Protein AF-A0A1B7VFX2-F1 (afdb_monomer)

Mean predicted aligned error: 9.55 Å

Structure (mmCIF, N/CA/C/O backbone):
data_AF-A0A1B7VFX2-F1
#
_entry.id   AF-A0A1B7VFX2-F1
#
loop_
_atom_site.group_PDB
_atom_site.id
_atom_site.type_symbol
_atom_site.label_atom_id
_atom_site.label_alt_id
_atom_site.label_comp_id
_atom_site.label_asym_id
_atom_site.label_entity_id
_atom_site.label_seq_id
_atom_site.pdbx_PDB_ins_code
_atom_site.Cartn_x
_atom_site.Cartn_y
_atom_site.Cartn_z
_atom_site.occupancy
_atom_site.B_iso_or_equiv
_atom_site.auth_seq_id
_at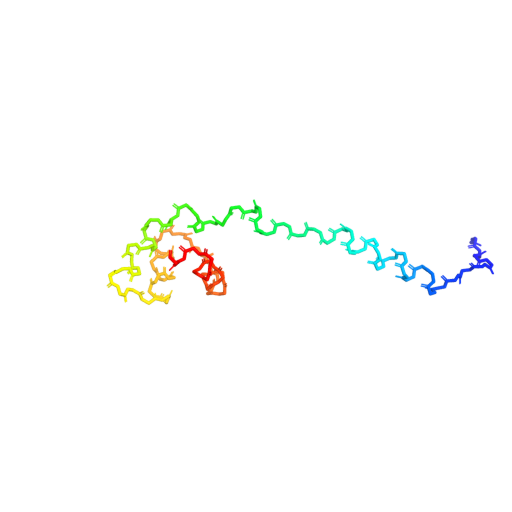om_site.auth_comp_id
_atom_site.auth_asym_id
_atom_site.auth_atom_id
_atom_site.pdbx_PDB_model_num
ATOM 1 N N . MET A 1 1 ? 39.712 -19.802 -25.427 1.00 45.97 1 MET A N 1
ATOM 2 C CA . MET A 1 1 ? 39.242 -18.502 -24.893 1.00 45.97 1 MET A CA 1
ATOM 3 C C . MET A 1 1 ? 39.084 -17.529 -26.051 1.00 45.97 1 MET A C 1
ATOM 5 O O . MET A 1 1 ? 40.078 -17.177 -26.675 1.00 45.97 1 MET A O 1
ATOM 9 N N . LYS A 1 2 ? 37.851 -17.165 -26.418 1.00 54.53 2 LYS A N 1
ATOM 10 C CA . LYS A 1 2 ? 37.600 -16.274 -27.559 1.00 54.53 2 LYS A CA 1
ATOM 11 C C . LYS A 1 2 ? 37.857 -14.834 -27.098 1.00 54.53 2 LYS A C 1
ATOM 13 O O . LYS A 1 2 ? 37.027 -14.259 -26.407 1.00 54.53 2 LYS A O 1
ATOM 18 N N . LYS A 1 3 ? 39.037 -14.282 -27.407 1.00 58.47 3 LYS A N 1
ATOM 19 C CA . LYS A 1 3 ? 39.308 -12.845 -27.236 1.00 58.47 3 LYS A CA 1
ATOM 20 C C . LYS A 1 3 ? 38.350 -12.086 -28.155 1.00 58.47 3 LYS A C 1
ATOM 22 O O . LYS A 1 3 ? 38.447 -12.231 -29.373 1.00 58.47 3 LYS A O 1
ATOM 27 N N . LEU A 1 4 ? 37.428 -11.312 -27.581 1.00 59.75 4 LEU A N 1
ATOM 28 C CA . LEU A 1 4 ? 36.672 -10.312 -28.329 1.00 59.75 4 LEU A CA 1
ATOM 29 C C . LEU A 1 4 ? 37.671 -9.232 -28.739 1.00 59.75 4 LEU A C 1
ATOM 31 O O . LEU A 1 4 ? 38.033 -8.385 -27.927 1.00 59.75 4 LEU A O 1
ATOM 35 N N . LYS A 1 5 ? 38.176 -9.311 -29.971 1.00 59.53 5 LYS A N 1
ATOM 36 C CA . LYS A 1 5 ? 39.121 -8.318 -30.493 1.00 59.53 5 LYS A CA 1
ATOM 37 C C . LYS A 1 5 ? 38.505 -6.921 -30.642 1.00 59.53 5 LYS A C 1
ATOM 39 O O . LYS A 1 5 ? 39.269 -5.975 -30.723 1.00 59.53 5 LYS A O 1
ATOM 44 N N . ASP A 1 6 ? 37.182 -6.799 -30.517 1.00 67.25 6 ASP A N 1
ATOM 45 C CA . ASP A 1 6 ? 36.447 -5.534 -30.613 1.00 67.25 6 ASP A CA 1
ATOM 46 C C . ASP A 1 6 ? 35.415 -5.390 -29.474 1.00 67.25 6 ASP A C 1
ATOM 48 O O . ASP A 1 6 ? 34.245 -5.074 -29.699 1.00 67.25 6 ASP A O 1
ATOM 52 N N . PHE A 1 7 ? 35.804 -5.705 -28.231 1.00 75.94 7 PHE A N 1
ATOM 53 C CA . PHE A 1 7 ? 34.930 -5.467 -27.076 1.00 75.94 7 PHE A CA 1
ATOM 54 C C . PHE A 1 7 ? 34.903 -3.980 -26.717 1.00 75.94 7 PHE A C 1
ATOM 56 O O . PHE A 1 7 ? 35.763 -3.482 -25.991 1.00 75.94 7 PHE A O 1
ATOM 63 N N . ASP A 1 8 ? 33.884 -3.285 -27.211 1.00 82.06 8 ASP A N 1
ATOM 64 C CA . ASP A 1 8 ? 33.558 -1.931 -26.782 1.00 82.06 8 ASP A CA 1
ATOM 65 C C . ASP A 1 8 ? 32.771 -1.974 -25.463 1.00 82.06 8 ASP A C 1
ATOM 67 O O . ASP A 1 8 ? 31.560 -2.220 -25.420 1.00 82.06 8 ASP A O 1
ATOM 71 N N . ALA A 1 9 ? 33.488 -1.731 -24.368 1.00 85.81 9 ALA A N 1
ATOM 72 C CA . ALA A 1 9 ? 32.921 -1.721 -23.028 1.00 85.81 9 ALA A CA 1
ATOM 73 C C . ALA A 1 9 ? 31.838 -0.641 -22.843 1.00 85.81 9 ALA A C 1
ATOM 75 O O . ALA A 1 9 ? 30.890 -0.861 -22.089 1.00 85.81 9 ALA A O 1
ATOM 7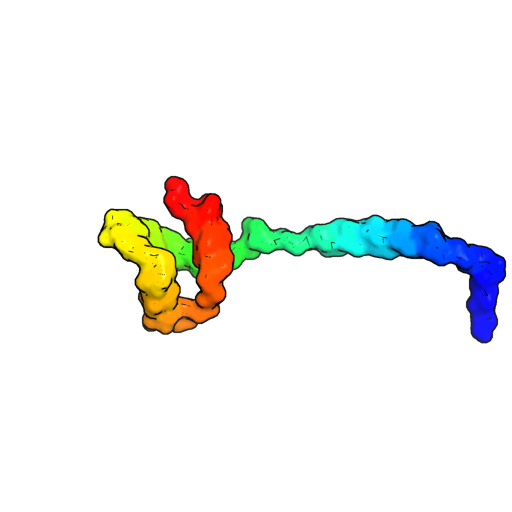6 N N . ALA A 1 10 ? 31.940 0.506 -23.524 1.00 87.00 10 ALA A N 1
ATOM 77 C CA . ALA A 1 10 ? 30.965 1.587 -23.394 1.00 87.00 10 ALA A CA 1
ATOM 78 C C . ALA A 1 10 ? 29.628 1.184 -24.022 1.00 87.00 10 ALA A C 1
ATOM 80 O O . ALA A 1 10 ? 28.578 1.291 -23.380 1.00 87.00 10 ALA A O 1
ATOM 81 N N . LYS A 1 11 ? 29.681 0.609 -25.227 1.00 86.94 11 LYS A N 1
ATOM 82 C CA . LYS A 1 11 ? 28.503 0.091 -25.931 1.00 86.94 11 LYS A CA 1
ATOM 83 C C . LYS A 1 11 ? 27.810 -1.028 -25.153 1.00 86.94 11 LYS A C 1
ATOM 85 O O . LYS A 1 11 ? 26.580 -1.073 -25.084 1.00 86.94 11 LYS A O 1
ATOM 90 N N . GLU A 1 12 ? 28.580 -1.912 -24.522 1.00 90.00 12 GLU A N 1
ATOM 91 C CA . GLU A 1 12 ? 28.012 -2.985 -23.704 1.00 90.00 12 GLU A CA 1
ATOM 92 C C . GLU A 1 12 ? 27.356 -2.446 -22.423 1.00 90.00 12 GLU A C 1
ATOM 94 O O . GLU A 1 12 ? 26.262 -2.878 -22.057 1.00 90.00 12 GLU A O 1
ATOM 99 N N . VAL A 1 13 ? 27.948 -1.440 -21.772 1.00 91.56 13 VAL A N 1
ATOM 100 C CA . VAL A 1 13 ? 27.337 -0.774 -20.609 1.00 91.56 13 VAL A CA 1
ATOM 101 C C . VAL A 1 13 ? 26.029 -0.075 -20.986 1.00 91.56 13 VAL A C 1
ATOM 103 O O . VAL A 1 13 ? 25.060 -0.150 -20.226 1.00 91.56 13 VAL A O 1
ATOM 106 N N . GLU A 1 14 ? 25.952 0.578 -22.145 1.00 90.69 14 GLU A N 1
ATOM 107 C CA . GLU A 1 14 ? 24.706 1.178 -22.638 1.00 90.69 14 GLU A CA 1
ATOM 108 C C . GLU A 1 14 ? 23.628 0.126 -22.902 1.00 90.69 14 GLU A C 1
ATOM 110 O O . GLU A 1 14 ? 22.488 0.283 -22.449 1.00 90.69 14 GLU A O 1
ATOM 115 N N . ARG A 1 15 ? 23.998 -0.991 -23.540 1.00 91.31 15 ARG A N 1
ATOM 116 C CA . ARG A 1 15 ? 23.109 -2.138 -23.760 1.00 91.31 15 ARG A CA 1
ATOM 117 C C . ARG A 1 15 ? 22.573 -2.687 -22.437 1.00 91.31 15 ARG A C 1
ATOM 119 O O . ARG A 1 15 ? 21.364 -2.874 -22.297 1.00 91.31 15 ARG A O 1
ATOM 126 N N . LEU A 1 16 ? 23.440 -2.877 -21.441 1.00 92.75 16 LEU A N 1
ATOM 127 C CA . LEU A 1 16 ? 23.072 -3.363 -20.108 1.00 92.75 16 LEU A CA 1
ATOM 128 C C . LEU A 1 16 ? 22.195 -2.364 -19.342 1.00 92.75 16 LEU A C 1
ATOM 130 O O . LEU A 1 16 ? 21.249 -2.774 -18.667 1.00 92.75 16 LEU A O 1
ATOM 134 N N . LYS A 1 17 ? 22.441 -1.053 -19.460 1.00 91.25 17 LYS A N 1
ATOM 135 C CA . LYS A 1 17 ? 21.588 -0.006 -18.868 1.00 91.25 17 LYS A CA 1
ATOM 136 C C . LYS A 1 17 ? 20.202 0.021 -19.511 1.00 91.25 17 LYS A C 1
ATOM 138 O O . LYS A 1 17 ? 19.204 0.076 -18.789 1.00 91.25 17 LYS A O 1
ATOM 143 N N . ALA A 1 18 ? 20.122 -0.062 -20.839 1.00 88.38 18 ALA A N 1
ATOM 144 C CA . ALA A 1 18 ? 18.859 -0.139 -21.570 1.00 88.38 18 ALA A CA 1
ATOM 145 C C . ALA A 1 18 ? 18.077 -1.406 -21.192 1.00 88.38 18 ALA A C 1
ATOM 147 O O . ALA A 1 18 ? 16.888 -1.333 -20.872 1.00 88.38 18 ALA A O 1
ATOM 148 N N . GLN A 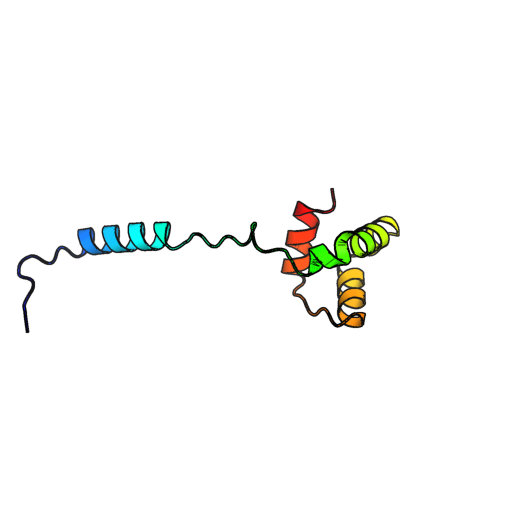1 19 ? 18.764 -2.547 -21.118 1.00 88.69 19 GLN A N 1
ATOM 149 C CA . GLN A 1 19 ? 18.192 -3.813 -20.673 1.00 88.69 19 GLN A CA 1
ATOM 150 C C . GLN A 1 19 ? 17.707 -3.735 -19.219 1.00 88.69 19 GLN A C 1
ATOM 152 O O . GLN A 1 19 ? 16.581 -4.126 -18.922 1.00 88.69 19 GLN A O 1
ATOM 157 N N . THR A 1 20 ? 18.496 -3.153 -18.314 1.00 88.88 20 THR A N 1
ATOM 158 C CA . THR A 1 20 ? 18.110 -2.941 -16.910 1.00 88.88 20 THR A CA 1
ATOM 159 C C . THR A 1 20 ? 16.878 -2.045 -16.804 1.00 88.88 20 THR A C 1
ATOM 161 O O . THR A 1 20 ? 15.970 -2.342 -16.030 1.00 88.88 20 THR A O 1
ATOM 164 N N . LYS A 1 21 ? 16.796 -0.973 -17.602 1.00 82.31 21 LYS A N 1
ATOM 165 C CA . LYS A 1 21 ? 15.629 -0.080 -17.659 1.00 82.31 21 LYS A CA 1
ATOM 166 C C . LYS A 1 21 ? 14.380 -0.811 -18.160 1.00 82.31 21 LYS A C 1
ATOM 168 O O . LYS A 1 21 ? 13.314 -0.626 -17.580 1.00 82.31 21 LYS A O 1
ATOM 173 N N . ALA A 1 22 ? 14.516 -1.664 -19.176 1.00 79.94 22 ALA A N 1
ATOM 174 C CA . ALA A 1 22 ? 13.425 -2.481 -19.706 1.00 79.94 22 ALA A CA 1
ATOM 175 C C . ALA A 1 22 ? 12.944 -3.546 -18.701 1.00 79.94 22 ALA A C 1
ATOM 177 O O . ALA A 1 22 ? 11.740 -3.718 -18.511 1.00 79.94 22 ALA A O 1
ATOM 178 N N . ILE A 1 23 ? 13.873 -4.211 -18.003 1.00 81.19 23 ILE A N 1
ATOM 179 C CA . ILE A 1 23 ? 13.573 -5.196 -16.947 1.00 81.19 23 ILE A CA 1
ATOM 180 C C . ILE A 1 23 ? 12.938 -4.524 -15.728 1.00 81.19 23 ILE A C 1
ATOM 182 O O . ILE A 1 23 ? 12.077 -5.110 -15.067 1.00 81.19 23 ILE A O 1
ATOM 186 N N . ARG A 1 24 ? 13.331 -3.285 -15.411 1.00 74.44 24 ARG A N 1
ATOM 187 C CA . ARG A 1 24 ? 12.820 -2.518 -14.270 1.00 74.44 24 ARG A CA 1
ATOM 188 C C . ARG A 1 24 ? 11.395 -2.012 -14.527 1.00 74.44 24 ARG A C 1
ATOM 190 O O . ARG A 1 24 ? 11.103 -0.829 -14.406 1.00 74.44 24 ARG A O 1
ATOM 197 N N . LYS A 1 25 ? 10.457 -2.928 -14.757 1.00 60.44 25 LYS A N 1
ATOM 198 C CA . LYS A 1 25 ? 9.021 -2.706 -14.584 1.00 60.44 25 LYS A CA 1
ATOM 199 C C . LYS A 1 25 ? 8.575 -3.358 -13.280 1.00 60.44 25 LYS A C 1
ATOM 201 O O . LYS A 1 25 ? 7.878 -4.367 -13.243 1.00 60.44 25 LYS A O 1
ATOM 206 N N . ARG A 1 26 ? 9.004 -2.768 -12.165 1.00 57.97 26 ARG A N 1
ATOM 207 C CA . ARG A 1 26 ? 8.552 -3.159 -10.825 1.00 57.97 26 ARG A CA 1
ATOM 208 C C . ARG A 1 26 ? 7.160 -2.563 -10.614 1.00 57.97 26 ARG A C 1
ATOM 210 O O . ARG A 1 26 ? 7.008 -1.444 -10.140 1.00 57.97 26 ARG A O 1
ATOM 217 N N . ASN A 1 27 ? 6.148 -3.302 -11.057 1.00 64.44 27 ASN A N 1
ATOM 218 C CA . ASN A 1 27 ? 4.736 -2.917 -11.043 1.00 64.44 27 ASN A CA 1
ATOM 219 C C . ASN A 1 27 ? 4.145 -2.981 -9.622 1.00 64.44 27 ASN A C 1
ATOM 221 O O . ASN A 1 27 ? 3.164 -3.673 -9.366 1.00 64.44 27 ASN A O 1
ATOM 225 N N . TYR A 1 28 ? 4.762 -2.284 -8.669 1.00 61.38 28 TYR A N 1
ATOM 226 C CA . TYR A 1 28 ? 4.274 -2.217 -7.291 1.00 61.38 28 TYR A CA 1
ATOM 227 C C . TYR A 1 28 ? 2.897 -1.562 -7.198 1.00 61.38 28 TYR A C 1
ATOM 229 O O . TYR A 1 28 ? 2.137 -1.893 -6.303 1.00 61.38 28 TYR A O 1
ATOM 237 N N . SER A 1 29 ? 2.554 -0.691 -8.150 1.00 58.81 29 SER A N 1
ATOM 238 C CA . SER A 1 29 ? 1.217 -0.110 -8.278 1.00 58.81 29 SER A CA 1
ATOM 239 C C . SER A 1 29 ? 0.154 -1.112 -8.736 1.00 58.81 29 SER A C 1
ATOM 241 O O . SER A 1 29 ? -1.011 -0.905 -8.425 1.00 58.81 29 SER A O 1
ATOM 243 N N . LYS A 1 30 ? 0.540 -2.183 -9.452 1.00 61.47 30 LYS A N 1
ATOM 244 C CA . LYS A 1 30 ? -0.373 -3.259 -9.880 1.00 61.47 30 LYS A CA 1
ATOM 245 C C . LYS A 1 30 ? -0.478 -4.406 -8.878 1.00 61.47 30 LYS A C 1
ATOM 247 O O . LYS A 1 30 ? -1.363 -5.244 -9.015 1.00 61.47 30 LYS A O 1
ATOM 252 N N . ARG A 1 31 ? 0.432 -4.491 -7.902 1.00 69.12 31 ARG A N 1
ATOM 253 C CA . ARG A 1 31 ? 0.277 -5.432 -6.791 1.00 69.12 31 ARG A CA 1
ATOM 254 C C . ARG A 1 31 ? -0.708 -4.818 -5.808 1.00 69.12 31 ARG A C 1
ATOM 256 O O . ARG A 1 31 ? -0.427 -3.747 -5.278 1.00 69.12 31 ARG A O 1
ATOM 263 N N . ARG A 1 32 ? -1.831 -5.502 -5.584 1.00 72.88 32 ARG A N 1
ATOM 264 C CA . ARG A 1 32 ? -2.737 -5.181 -4.478 1.00 72.88 32 ARG A CA 1
ATOM 265 C C . ARG A 1 32 ? -1.932 -5.189 -3.181 1.00 72.88 32 ARG A C 1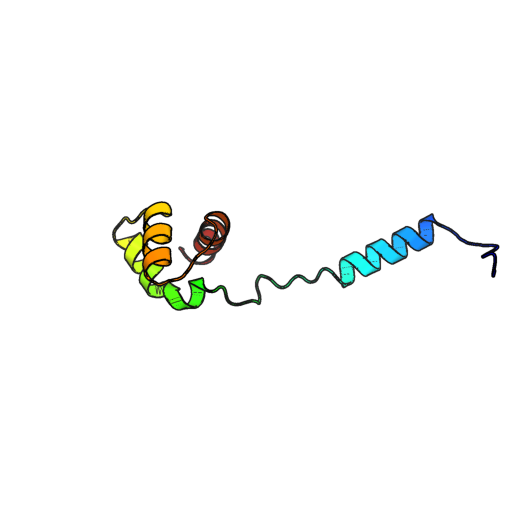
ATOM 267 O O . ARG A 1 32 ? -1.184 -6.136 -2.924 1.00 72.88 32 ARG A O 1
ATOM 274 N N . SER A 1 33 ? -2.012 -4.099 -2.430 1.00 83.00 33 SER A N 1
ATOM 275 C CA . SER A 1 33 ? -1.467 -4.026 -1.082 1.00 83.00 33 SER A CA 1
ATOM 276 C C . SER A 1 33 ? -2.270 -4.962 -0.188 1.00 83.00 33 SER A C 1
ATOM 278 O O . SER A 1 33 ? -3.475 -5.098 -0.367 1.00 83.00 33 SER A O 1
ATOM 280 N N . VAL A 1 34 ? -1.634 -5.558 0.820 1.00 85.25 34 VAL A N 1
ATOM 281 C CA . VAL A 1 34 ? -2.364 -6.286 1.875 1.00 85.25 34 VAL A CA 1
ATOM 282 C C . VAL A 1 34 ? -3.378 -5.358 2.559 1.00 85.25 34 VAL A C 1
ATOM 284 O O . VAL A 1 34 ? -4.468 -5.787 2.912 1.00 85.25 34 VAL A O 1
ATOM 287 N N . LEU A 1 35 ? -3.057 -4.063 2.647 1.00 90.31 35 LEU A N 1
ATOM 288 C CA . LEU A 1 35 ? -3.937 -3.030 3.199 1.00 90.31 35 LEU A CA 1
ATOM 289 C C . LEU A 1 35 ? -5.184 -2.761 2.351 1.00 90.31 35 LEU A C 1
ATOM 291 O O . LEU A 1 35 ? -6.151 -2.232 2.882 1.00 90.31 35 LEU A O 1
ATOM 295 N N . ASP A 1 36 ? -5.191 -3.137 1.067 1.00 88.62 36 ASP A N 1
ATOM 296 C CA . ASP A 1 36 ? -6.386 -2.984 0.226 1.00 88.62 36 ASP A CA 1
ATOM 297 C C . ASP A 1 36 ? -7.523 -3.908 0.701 1.00 88.62 36 ASP A C 1
ATOM 299 O O . ASP A 1 36 ? -8.679 -3.649 0.396 1.00 88.62 36 ASP A O 1
ATOM 303 N N . GLY A 1 37 ? -7.208 -4.971 1.455 1.00 89.75 37 GLY A N 1
ATOM 304 C CA . GLY A 1 37 ? -8.204 -5.837 2.095 1.00 89.75 37 GLY A CA 1
ATOM 305 C C . GLY A 1 37 ? -8.768 -5.297 3.414 1.00 89.75 37 GLY A C 1
ATOM 306 O O . GLY A 1 37 ? -9.697 -5.896 3.936 1.00 89.75 37 GLY A O 1
ATOM 307 N N . TYR A 1 38 ? -8.215 -4.198 3.938 1.00 93.06 38 TYR A N 1
ATOM 308 C CA . TYR A 1 38 ? -8.616 -3.567 5.203 1.00 93.06 38 TYR A CA 1
ATOM 309 C C . TYR A 1 38 ? -8.929 -2.073 5.007 1.00 93.06 38 TYR A C 1
ATOM 311 O O . TYR A 1 38 ? -8.760 -1.258 5.919 1.00 93.06 38 TYR A O 1
ATOM 319 N N . ASP A 1 39 ? -9.269 -1.665 3.781 1.00 91.69 39 ASP A N 1
ATOM 320 C CA . ASP A 1 39 ? -9.360 -0.251 3.422 1.00 91.69 39 ASP A CA 1
ATOM 321 C C . ASP A 1 39 ? -10.468 0.470 4.206 1.00 91.69 39 ASP A C 1
ATOM 323 O O . ASP A 1 39 ? -10.265 1.591 4.681 1.00 91.69 39 ASP A O 1
ATOM 327 N N . ALA A 1 40 ? -11.611 -0.189 4.383 1.00 92.94 40 ALA A N 1
ATOM 328 C CA . ALA A 1 40 ? -12.780 0.324 5.074 1.00 92.94 40 ALA A CA 1
ATOM 329 C C . ALA A 1 40 ? -12.505 0.512 6.570 1.00 92.94 40 ALA A C 1
ATOM 331 O O . ALA A 1 40 ? -12.833 1.557 7.140 1.00 92.94 40 ALA A O 1
ATOM 332 N N . GLU A 1 41 ? -11.849 -0.460 7.200 1.00 94.88 41 GLU A N 1
ATOM 333 C CA . GLU A 1 41 ? -11.458 -0.427 8.605 1.00 94.88 41 GLU A CA 1
ATOM 334 C C . GLU A 1 41 ? -10.422 0.667 8.849 1.00 94.88 41 GLU A C 1
ATOM 336 O O . GLU A 1 41 ? -10.592 1.484 9.753 1.00 94.88 41 GLU A O 1
ATOM 341 N N . ILE A 1 42 ? -9.389 0.750 8.004 1.00 94.38 42 ILE A N 1
ATOM 342 C CA . ILE A 1 42 ? -8.353 1.785 8.110 1.00 94.38 42 ILE A CA 1
ATOM 343 C C . ILE A 1 42 ? -8.972 3.181 7.955 1.00 94.38 42 ILE A C 1
ATOM 345 O O . ILE A 1 42 ? -8.687 4.064 8.764 1.00 94.38 42 ILE A O 1
ATOM 349 N N . LYS A 1 43 ? -9.854 3.394 6.968 1.00 93.56 43 LYS A N 1
ATOM 350 C CA . LYS A 1 43 ? -10.573 4.670 6.786 1.00 93.56 43 LYS A CA 1
ATOM 351 C C . LYS A 1 43 ? -11.471 4.999 7.975 1.00 93.56 43 LYS A C 1
ATOM 353 O O . LYS A 1 43 ? -11.532 6.153 8.395 1.00 93.56 43 LYS A O 1
ATOM 358 N N . THR A 1 44 ? -12.136 3.998 8.545 1.00 95.31 44 THR A N 1
ATOM 359 C CA . THR A 1 44 ? -12.975 4.174 9.735 1.00 95.31 44 THR A CA 1
ATOM 360 C C . THR A 1 44 ? -12.132 4.584 10.938 1.00 95.31 44 THR A C 1
ATOM 362 O O . THR A 1 44 ? -12.480 5.545 11.620 1.00 95.31 44 THR A O 1
ATOM 365 N N . LEU A 1 45 ? -10.995 3.928 11.175 1.00 94.81 45 LEU A N 1
ATOM 366 C CA . LEU A 1 45 ? -10.062 4.295 12.242 1.00 94.81 45 LEU A CA 1
ATOM 367 C C . LEU A 1 45 ? -9.554 5.732 12.067 1.00 94.81 45 LEU A C 1
ATOM 369 O O . LEU A 1 45 ? -9.618 6.517 13.011 1.00 94.81 45 LEU A O 1
ATOM 373 N N . LEU A 1 46 ? -9.141 6.113 10.854 1.00 93.50 46 LEU A N 1
ATOM 374 C CA . LEU A 1 46 ? -8.711 7.483 10.544 1.00 93.50 46 LEU A CA 1
ATOM 375 C C . LEU A 1 46 ? -9.814 8.513 10.804 1.00 93.50 46 LEU A C 1
ATOM 377 O O . LEU A 1 46 ? -9.555 9.545 11.417 1.00 93.50 46 LEU A O 1
ATOM 381 N N . LYS A 1 47 ? -11.053 8.230 10.382 1.00 93.31 47 LYS A N 1
ATOM 382 C CA . LYS A 1 47 ? -12.206 9.114 10.611 1.00 93.31 47 LYS A CA 1
ATOM 383 C C . LYS A 1 47 ? -12.500 9.315 12.101 1.00 93.31 47 LYS A C 1
ATOM 385 O O . LYS A 1 47 ? -12.966 10.381 12.486 1.00 93.31 47 LYS A O 1
ATOM 390 N N . ASN A 1 48 ? -12.204 8.315 12.929 1.00 95.94 48 ASN A N 1
ATOM 391 C CA . ASN A 1 48 ? -12.318 8.393 14.387 1.00 95.94 48 ASN A CA 1
ATOM 392 C C . ASN A 1 48 ? -11.080 9.013 15.066 1.00 95.94 48 ASN A C 1
ATOM 394 O O . ASN A 1 48 ? -10.989 9.006 16.289 1.00 95.94 48 ASN A O 1
ATOM 398 N N . GLY A 1 49 ? -10.132 9.557 14.296 1.00 95.00 49 GLY A N 1
ATOM 399 C CA . GLY A 1 49 ? -8.958 10.253 14.823 1.00 95.00 49 GLY A CA 1
ATOM 400 C C . GLY A 1 49 ? -7.769 9.351 15.149 1.00 95.00 49 GLY A C 1
ATOM 401 O O . GLY A 1 49 ? -6.826 9.818 15.784 1.00 95.00 49 GLY A O 1
ATOM 402 N N . ALA A 1 50 ? -7.775 8.085 14.715 1.00 95.25 50 ALA A N 1
ATOM 403 C CA . ALA A 1 50 ? -6.635 7.204 14.928 1.00 95.25 50 ALA A CA 1
ATOM 404 C C . ALA A 1 50 ? -5.393 7.717 14.188 1.00 95.25 50 ALA A C 1
ATOM 406 O O . ALA A 1 50 ? -5.419 8.053 13.000 1.00 95.25 50 ALA A O 1
ATOM 407 N N . THR A 1 51 ? -4.270 7.712 14.889 1.00 94.00 51 THR A N 1
ATOM 408 C CA . THR A 1 51 ? -2.960 8.027 14.335 1.00 94.00 51 THR A CA 1
ATOM 409 C C . THR A 1 51 ? -2.412 6.852 13.513 1.00 94.00 51 THR A C 1
ATOM 411 O O . THR A 1 51 ? -2.762 5.689 13.745 1.00 94.00 51 THR A O 1
ATOM 414 N N . PRO A 1 52 ? -1.468 7.090 12.583 1.00 91.81 52 PRO A N 1
ATOM 415 C CA . PRO A 1 52 ? -0.825 6.008 11.834 1.00 91.81 52 PRO A CA 1
ATOM 416 C C . PRO A 1 52 ? -0.160 4.939 12.721 1.00 91.81 52 PRO A C 1
ATOM 418 O O . PRO A 1 52 ? -0.114 3.769 12.346 1.00 91.81 52 PRO A O 1
ATOM 421 N N . ALA A 1 53 ? 0.350 5.315 13.899 1.00 93.81 53 ALA A N 1
ATOM 422 C CA . ALA A 1 53 ? 0.942 4.373 14.849 1.00 93.81 53 ALA A CA 1
ATOM 423 C C . ALA A 1 53 ? -0.108 3.444 15.483 1.00 93.81 53 ALA A C 1
ATOM 425 O O . ALA A 1 53 ? 0.143 2.249 15.651 1.00 93.81 53 ALA A O 1
ATOM 426 N N . GLU A 1 54 ? -1.294 3.969 15.791 1.00 95.25 54 GLU A N 1
ATOM 427 C CA . GLU A 1 54 ? -2.413 3.184 16.321 1.00 95.25 54 GLU A CA 1
ATOM 428 C C . GLU A 1 54 ? -2.972 2.228 15.269 1.00 95.25 54 GLU A C 1
ATOM 430 O O . GLU A 1 54 ? -3.240 1.07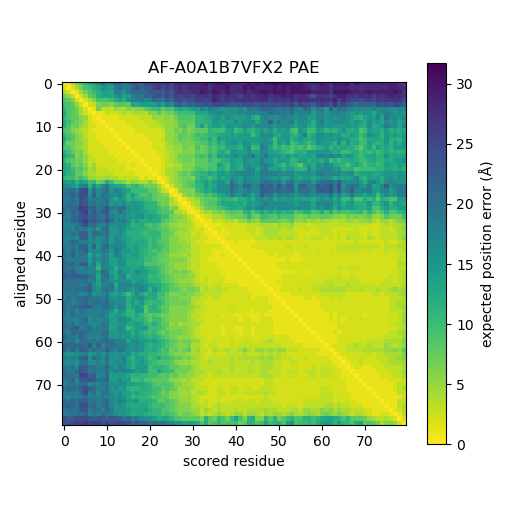1 15.580 1.00 95.25 54 GLU A O 1
ATOM 435 N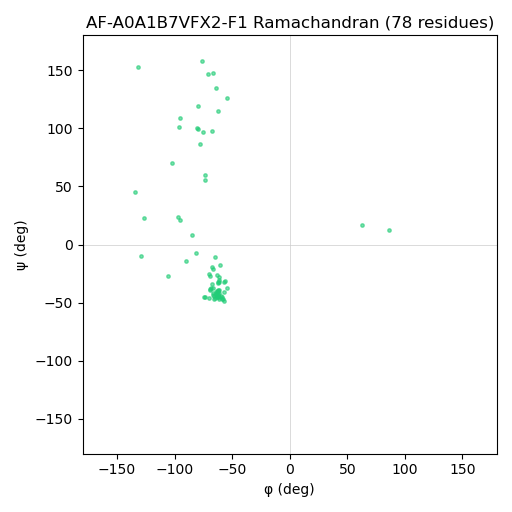 N . ILE A 1 55 ? -3.030 2.655 14.005 1.00 95.12 55 ILE A N 1
ATOM 436 C C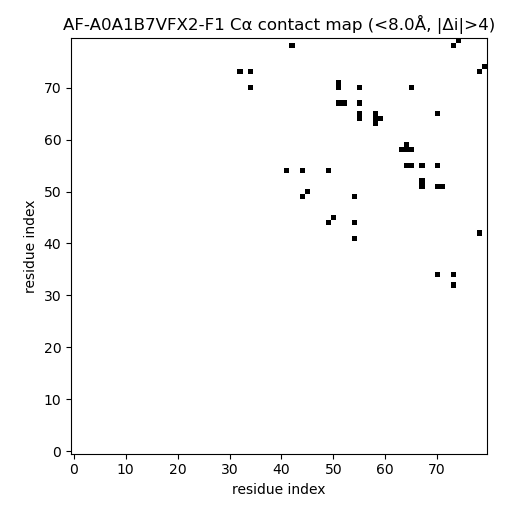A . ILE A 1 55 ? -3.415 1.784 12.887 1.00 95.12 55 ILE A CA 1
ATOM 437 C C . ILE A 1 55 ? -2.419 0.628 12.731 1.00 95.12 55 ILE A C 1
ATOM 439 O O . ILE A 1 55 ? -2.838 -0.513 12.572 1.00 95.12 55 ILE A O 1
ATOM 443 N N . LEU A 1 56 ? -1.106 0.868 12.842 1.00 94.75 56 LEU A N 1
ATOM 444 C CA . LEU A 1 56 ? -0.114 -0.220 12.839 1.00 94.75 56 LEU A CA 1
ATOM 445 C C . LEU A 1 56 ? -0.289 -1.180 14.019 1.00 94.75 56 LEU A C 1
ATOM 447 O O . LEU A 1 56 ? -0.135 -2.391 13.857 1.00 94.75 56 LEU A O 1
ATOM 451 N N . ARG A 1 57 ? -0.597 -0.653 15.209 1.00 95.62 57 ARG A N 1
ATOM 452 C CA . ARG A 1 57 ? -0.862 -1.478 16.393 1.00 95.62 57 ARG A CA 1
ATOM 453 C C . ARG A 1 57 ? -2.111 -2.338 16.192 1.00 95.62 57 ARG A C 1
ATOM 455 O O . ARG A 1 57 ? -2.072 -3.517 16.530 1.00 95.62 57 ARG A O 1
ATOM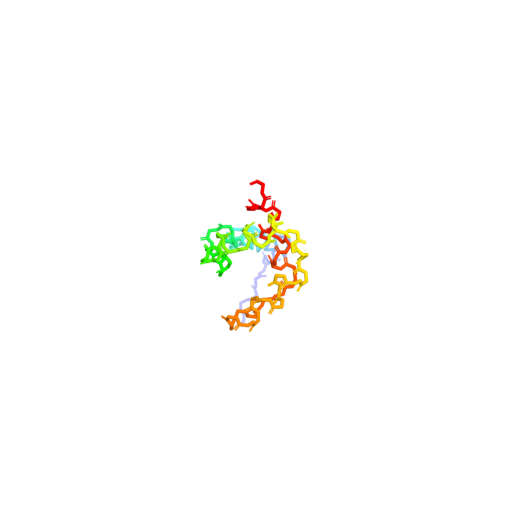 462 N N . TRP A 1 58 ? -3.170 -1.776 15.618 1.00 96.31 58 TRP A N 1
ATOM 463 C CA . TRP A 1 58 ? -4.382 -2.511 15.263 1.00 96.31 58 TRP A CA 1
ATOM 464 C C . TRP A 1 58 ? -4.107 -3.587 14.201 1.00 96.31 58 TRP A C 1
ATOM 466 O O . TRP A 1 58 ? -4.476 -4.740 14.404 1.00 96.31 58 TRP A O 1
ATOM 476 N N . LEU A 1 59 ? -3.357 -3.258 13.140 1.00 95.38 59 LEU A N 1
ATOM 477 C CA . LEU A 1 59 ? -2.952 -4.208 12.094 1.00 95.38 59 LEU A CA 1
ATOM 478 C C . LEU A 1 59 ? -2.177 -5.401 12.666 1.00 95.38 59 LEU A C 1
ATOM 480 O O . LEU A 1 59 ? -2.433 -6.543 12.297 1.00 95.38 59 LEU A O 1
ATOM 484 N N . LYS A 1 60 ? -1.286 -5.159 13.633 1.00 94.50 60 LYS A N 1
ATOM 485 C CA . LYS A 1 60 ? -0.579 -6.234 14.339 1.00 94.50 60 LYS A CA 1
ATOM 486 C C . LYS A 1 60 ? -1.532 -7.156 15.112 1.00 94.50 60 LYS A C 1
ATOM 488 O O . LYS A 1 60 ? -1.243 -8.342 15.230 1.00 94.50 60 LYS A O 1
ATOM 493 N N . GLY A 1 61 ? -2.643 -6.625 15.625 1.00 95.31 61 GLY A N 1
ATOM 494 C CA . GLY A 1 61 ? -3.686 -7.398 16.304 1.00 95.31 61 GLY A CA 1
ATOM 495 C C . GLY A 1 61 ? -4.478 -8.320 15.373 1.00 95.31 61 GLY A C 1
ATOM 496 O O . GLY A 1 61 ? -4.933 -9.365 15.817 1.00 95.31 61 GLY A O 1
ATOM 497 N N . VAL A 1 62 ? -4.582 -7.978 14.085 1.00 93.25 62 VAL A N 1
ATOM 498 C CA . VAL A 1 62 ? -5.200 -8.816 13.036 1.00 93.25 62 VAL A CA 1
ATOM 499 C C . VAL A 1 62 ? -4.163 -9.617 12.233 1.00 93.25 62 VAL A C 1
ATOM 501 O O . VAL A 1 62 ? -4.402 -9.976 11.085 1.00 93.25 62 VAL A O 1
ATOM 504 N N . GLU A 1 63 ? -2.991 -9.868 12.827 1.00 92.06 63 GLU A N 1
ATOM 505 C CA . GLU A 1 63 ? -1.864 -10.627 12.252 1.00 92.06 63 GLU A CA 1
ATOM 506 C C . GLU A 1 63 ? -1.220 -10.017 10.989 1.00 92.06 63 GLU A C 1
ATOM 508 O O . GLU A 1 63 ? -0.427 -10.657 10.295 1.00 92.06 63 GLU A O 1
ATOM 513 N N . VAL A 1 64 ? -1.466 -8.734 10.713 1.00 92.75 64 VAL A N 1
ATOM 514 C CA . VAL A 1 64 ? -0.857 -8.004 9.594 1.00 92.7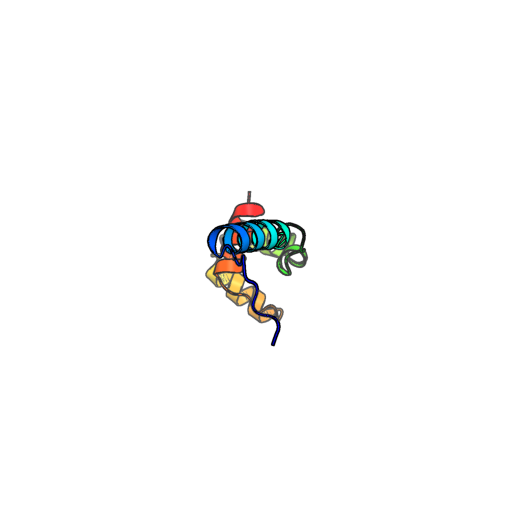5 64 VAL A CA 1
ATOM 515 C C . VAL A 1 64 ? 0.360 -7.222 10.080 1.00 92.75 64 VAL A C 1
ATOM 517 O O . VAL A 1 64 ? 0.259 -6.127 10.636 1.00 92.75 64 VAL A O 1
ATOM 520 N N . ASN A 1 65 ? 1.551 -7.767 9.831 1.00 92.31 65 ASN A N 1
ATOM 521 C CA . ASN A 1 65 ? 2.808 -7.095 10.154 1.00 92.31 65 ASN A CA 1
ATOM 522 C C . ASN A 1 65 ? 3.366 -6.338 8.940 1.00 92.31 65 ASN A C 1
ATOM 524 O O . ASN A 1 65 ? 3.850 -6.944 7.982 1.00 92.31 65 ASN A O 1
ATOM 528 N N . ILE A 1 66 ? 3.322 -5.005 8.982 1.00 90.62 66 ILE A N 1
ATOM 529 C CA . ILE A 1 66 ? 3.841 -4.142 7.917 1.00 90.62 66 ILE A CA 1
ATOM 530 C C . ILE A 1 66 ? 4.732 -3.028 8.462 1.00 90.62 66 ILE A C 1
ATOM 532 O O . ILE A 1 66 ? 4.570 -2.545 9.580 1.00 90.62 66 ILE A O 1
ATOM 536 N N . ALA A 1 67 ? 5.663 -2.565 7.628 1.00 91.25 67 ALA A N 1
ATOM 537 C CA . ALA A 1 67 ? 6.474 -1.400 7.952 1.00 91.25 67 ALA A CA 1
ATOM 538 C C . ALA A 1 67 ? 5.643 -0.108 7.903 1.00 91.25 67 ALA A C 1
ATOM 540 O O . ALA A 1 67 ? 4.796 0.060 7.020 1.00 91.25 67 ALA A O 1
ATOM 541 N N . GLN A 1 68 ? 5.976 0.861 8.762 1.00 90.25 68 GLN A N 1
ATOM 542 C CA . GLN A 1 68 ? 5.347 2.190 8.766 1.00 90.25 68 GLN A CA 1
ATOM 543 C C . GLN A 1 68 ? 5.416 2.869 7.390 1.00 90.25 68 GLN A C 1
ATOM 545 O O . GLN A 1 68 ? 4.438 3.461 6.941 1.00 90.25 68 GLN A O 1
ATOM 550 N N . SER A 1 69 ? 6.522 2.691 6.663 1.00 90.56 69 SER A N 1
ATOM 551 C CA . SER A 1 69 ? 6.691 3.215 5.302 1.00 90.56 69 SER A CA 1
ATOM 552 C C . SER A 1 69 ? 5.680 2.650 4.297 1.00 90.56 69 SER A C 1
ATOM 554 O O . SER A 1 69 ? 5.328 3.325 3.328 1.00 90.56 69 SER A O 1
ATOM 556 N N . THR A 1 70 ? 5.187 1.428 4.525 1.00 90.12 70 THR A N 1
ATOM 557 C CA . THR A 1 70 ? 4.133 0.812 3.708 1.00 90.12 70 THR A CA 1
ATOM 558 C C . THR A 1 70 ? 2.788 1.461 4.000 1.00 90.12 70 THR A C 1
ATOM 560 O O . THR A 1 70 ? 2.096 1.832 3.055 1.00 90.12 70 THR A O 1
ATOM 563 N N . LEU A 1 71 ? 2.461 1.676 5.280 1.00 91.31 71 LEU A N 1
ATOM 564 C CA . LEU A 1 71 ? 1.247 2.391 5.670 1.00 91.31 71 LEU A CA 1
ATOM 565 C C . LEU A 1 71 ? 1.266 3.829 5.137 1.00 91.31 71 LEU A C 1
ATOM 567 O O . LEU A 1 71 ? 0.313 4.241 4.497 1.00 91.31 71 LEU A O 1
ATOM 571 N N . SER A 1 72 ? 2.372 4.559 5.297 1.00 90.88 72 SER A N 1
ATOM 572 C CA . SER A 1 72 ? 2.517 5.930 4.789 1.00 90.88 72 SER A CA 1
ATOM 573 C C . SER A 1 72 ? 2.292 6.028 3.271 1.00 90.88 72 SER A C 1
ATOM 575 O O . SER A 1 72 ? 1.470 6.824 2.821 1.00 90.88 72 SER A O 1
ATOM 577 N N . ARG A 1 73 ? 2.929 5.154 2.471 1.00 88.44 73 ARG A N 1
ATOM 578 C CA . ARG A 1 73 ? 2.686 5.097 1.013 1.00 88.44 73 ARG A CA 1
ATOM 579 C C . ARG A 1 73 ? 1.256 4.729 0.647 1.00 88.44 73 ARG A C 1
ATOM 581 O O . ARG A 1 73 ? 0.789 5.094 -0.429 1.00 88.44 73 ARG A O 1
ATOM 588 N N . TRP A 1 74 ? 0.610 3.902 1.458 1.00 91.44 74 TRP A N 1
ATOM 589 C CA . TRP A 1 74 ? -0.760 3.492 1.200 1.00 91.44 74 TRP A CA 1
ATOM 590 C C . TRP A 1 74 ? -1.730 4.628 1.528 1.00 91.44 74 TRP A C 1
ATOM 592 O O . TRP A 1 74 ? -2.573 4.954 0.698 1.00 91.44 74 TRP A O 1
ATOM 602 N N . LEU A 1 75 ? -1.546 5.295 2.671 1.00 90.06 75 LEU A N 1
ATOM 603 C CA . LEU A 1 75 ? -2.325 6.464 3.079 1.00 90.06 75 LEU A CA 1
ATOM 604 C C . LEU A 1 75 ? -2.212 7.591 2.052 1.00 90.06 75 LEU A C 1
ATOM 606 O O . LEU A 1 75 ? -3.230 8.115 1.617 1.00 90.06 75 LEU A O 1
ATOM 610 N N . SER A 1 76 ? -1.003 7.891 1.566 1.00 88.06 76 SER A N 1
ATOM 611 C CA . SER A 1 76 ? -0.800 8.933 0.550 1.00 88.06 76 SER A CA 1
ATOM 612 C C . SER A 1 76 ? -1.533 8.667 -0.771 1.00 88.06 76 SER A C 1
ATOM 614 O O . SER A 1 76 ? -1.637 9.565 -1.597 1.00 88.06 76 SER A O 1
ATOM 616 N N . ARG A 1 77 ? -1.964 7.424 -1.020 1.00 85.25 77 ARG A N 1
ATOM 617 C CA . ARG A 1 77 ? -2.666 7.013 -2.244 1.00 85.25 77 ARG A CA 1
ATOM 618 C C . ARG A 1 77 ? -4.162 6.782 -2.045 1.00 85.25 77 ARG A C 1
ATOM 620 O O . ARG A 1 77 ? -4.889 6.879 -3.024 1.00 85.25 77 ARG A O 1
ATOM 627 N N . ASN A 1 78 ? -4.593 6.420 -0.835 1.00 84.88 78 ASN A N 1
ATOM 628 C CA . ASN A 1 78 ? -5.931 5.872 -0.579 1.00 84.88 78 ASN A CA 1
ATOM 629 C C . ASN A 1 78 ? -6.704 6.572 0.552 1.00 84.88 78 ASN A C 1
ATOM 631 O O . ASN A 1 78 ? -7.882 6.275 0.731 1.00 84.88 78 ASN A O 1
ATOM 635 N N . ALA A 1 79 ? -6.064 7.451 1.331 1.00 69.19 79 ALA A N 1
ATOM 636 C CA . ALA A 1 79 ? -6.694 8.167 2.445 1.00 69.19 79 ALA A CA 1
ATOM 637 C C . ALA A 1 79 ? -7.204 9.574 2.063 1.00 69.19 79 ALA A C 1
ATOM 639 O O . ALA A 1 79 ? -7.345 10.417 2.947 1.00 69.19 79 ALA A O 1
ATOM 640 N N . GLN A 1 80 ? -7.435 9.829 0.767 1.00 59.03 80 GLN A N 1
ATOM 641 C CA . GLN A 1 80 ? -8.109 11.039 0.276 1.00 59.03 80 GLN A CA 1
ATOM 642 C C . GLN A 1 80 ? -9.621 10.849 0.209 1.00 59.03 80 GLN A C 1
ATOM 644 O O . GLN A 1 80 ? -10.052 9.718 -0.117 1.00 59.03 80 GLN A O 1
#

Foldseek 3Di:
DDPPPDDDVVVVVVVVVVVVVVVPPPPPVPDDDPCVVVLVVLLVCVVVVHDLVVVQVVCVVVVRHDDSVSSVVCCVPRVD

Sequence (80 aa):
MKKLKDFDAAKEVERLKAQTKAIRKRNYSKRRSVLDGYDAEIKTLLKNGATPAEILRWLKGVEVNIAQSTLSRWLSRNAQ

Radius of gyration: 22.06 Å; Cα contacts (8 Å, |Δi|>4): 24; chains: 1; bounding box: 52×30×47 Å

Solvent-accessible surface area (backbone atoms only — not comparable to full-atom values): 5061 Å² total; per-residue (Å²): 133,88,77,68,90,79,72,55,64,67,63,50,51,51,51,51,50,54,50,49,56,66,68,63,67,78,57,64,88,75,48,81,54,79,60,68,80,42,47,68,59,52,52,49,41,45,74,74,66,49,49,75,68,53,50,51,55,50,34,47,74,73,74,44,86,75,58,68,70,57,52,53,60,45,45,79,74,66,70,121

Secondary structure (DSSP, 8-state):
----TT--HHHHHHHHHHHHHHH----TTTSPPGGGGGHHHHHHHHHTT--HHHHHHHHHHTT----HHHHHHHHHHH--

pLDDT: mean 84.57, std 12.71, range [45.97, 96.31]